Protein AF-W9H0V4-F1 (afdb_monomer_lite)

Secondary structure (DSSP, 8-state):
-EE--TTHHHHHHHHT----HHHHHHHHHHHTT--TT----EEEEEEE-GGGEE-SSSS--SSSSS--TT---S-HHHHHHHHHHHHHHTSTT-----SSSEEE----TT--S-TTTTEEEE-EEEPTT--EEEEEEEEHHHHHTSPP-

Structure (mmCIF, N/CA/C/O backbone):
data_AF-W9H0V4-F1
#
_entry.id   AF-W9H0V4-F1
#
loop_
_atom_site.group_PDB
_atom_site.id
_atom_site.type_symbol
_atom_site.label_atom_id
_atom_site.label_alt_id
_atom_site.label_comp_id
_atom_site.label_asym_id
_atom_site.label_entity_id
_atom_site.label_seq_id
_atom_site.pdbx_PDB_ins_code
_atom_site.Cartn_x
_atom_site.Cartn_y
_atom_site.Cartn_z
_atom_site.occupancy
_atom_site.B_iso_or_equiv
_atom_site.auth_seq_id
_atom_site.auth_comp_id
_atom_site.auth_asym_id
_atom_site.auth_atom_id
_atom_site.pdbx_PDB_model_num
ATOM 1 N N . MET A 1 1 ? 0.241 0.238 -12.326 1.00 91.94 1 MET A N 1
ATOM 2 C CA . MET A 1 1 ? -0.873 0.297 -11.341 1.00 91.94 1 MET A CA 1
ATOM 3 C C . MET A 1 1 ? -0.334 -0.161 -9.999 1.00 91.94 1 MET A C 1
ATOM 5 O O . MET A 1 1 ? 0.418 -1.123 -10.019 1.00 91.94 1 MET A O 1
ATOM 9 N N . TRP A 1 2 ? -0.674 0.502 -8.893 1.00 94.31 2 TRP A N 1
ATOM 10 C CA . TRP A 1 2 ? -0.260 0.099 -7.540 1.00 94.31 2 TRP A CA 1
ATOM 11 C C . TRP A 1 2 ? -1.257 -0.892 -6.946 1.00 94.31 2 TRP A C 1
ATOM 13 O O . TRP A 1 2 ? -2.463 -0.692 -7.088 1.00 94.31 2 TRP A O 1
ATOM 23 N N . VAL A 1 3 ? -0.758 -1.949 -6.310 1.00 95.94 3 VAL A N 1
ATOM 24 C CA . VAL A 1 3 ? -1.561 -3.003 -5.679 1.00 95.94 3 VAL A CA 1
ATOM 25 C C . VAL A 1 3 ? -0.901 -3.481 -4.384 1.00 95.94 3 VAL A C 1
ATOM 27 O O . VAL A 1 3 ? 0.290 -3.280 -4.165 1.00 95.94 3 VAL A O 1
ATOM 30 N N . THR A 1 4 ? -1.681 -4.142 -3.535 1.00 95.50 4 THR A N 1
ATOM 31 C CA . THR A 1 4 ? -1.210 -4.840 -2.331 1.00 95.50 4 THR A CA 1
ATOM 32 C C . THR A 1 4 ? -1.725 -6.278 -2.344 1.00 95.50 4 THR A C 1
ATOM 34 O O . THR A 1 4 ? -2.689 -6.585 -3.053 1.00 95.50 4 THR A O 1
ATOM 37 N N . ALA A 1 5 ? -1.081 -7.171 -1.597 1.00 93.38 5 ALA A N 1
ATOM 38 C CA . ALA A 1 5 ? -1.409 -8.590 -1.604 1.00 93.38 5 ALA A CA 1
ATOM 39 C C . ALA A 1 5 ? -2.557 -8.927 -0.636 1.00 93.38 5 ALA A C 1
ATOM 41 O O . ALA A 1 5 ? -2.581 -8.517 0.527 1.00 93.38 5 ALA A O 1
ATOM 42 N N . VAL A 1 6 ? -3.503 -9.741 -1.105 1.00 93.81 6 VAL A N 1
ATOM 43 C CA . VAL A 1 6 ? -4.470 -10.432 -0.239 1.00 93.81 6 VAL A CA 1
ATOM 44 C C . VAL A 1 6 ? -3.715 -11.540 0.520 1.00 93.81 6 VAL A C 1
ATOM 46 O O . VAL A 1 6 ? -2.897 -12.213 -0.105 1.00 93.81 6 VAL A O 1
ATOM 49 N N . PRO A 1 7 ? -3.960 -11.761 1.829 1.00 94.25 7 PRO A N 1
ATOM 50 C CA . PRO A 1 7 ? -5.033 -11.193 2.651 1.00 94.25 7 PRO A CA 1
ATOM 51 C C . PRO A 1 7 ? -4.627 -10.025 3.569 1.00 94.25 7 PRO A C 1
ATOM 53 O O . PRO A 1 7 ? -5.445 -9.619 4.392 1.00 94.25 7 PRO A O 1
ATOM 56 N N . GLN A 1 8 ? -3.432 -9.439 3.427 1.00 93.69 8 GLN A N 1
ATOM 57 C CA . GLN A 1 8 ? -2.829 -8.518 4.411 1.00 93.69 8 GLN A CA 1
ATOM 58 C C . GLN A 1 8 ? -3.788 -7.443 4.953 1.00 93.69 8 GLN A C 1
ATOM 60 O O . GLN A 1 8 ? -3.940 -7.276 6.162 1.00 93.69 8 GLN A O 1
ATOM 65 N N . VAL A 1 9 ? -4.488 -6.733 4.068 1.00 94.88 9 VAL A N 1
ATOM 66 C CA . VAL A 1 9 ? -5.408 -5.655 4.468 1.00 94.88 9 VAL A CA 1
ATOM 67 C C . VAL A 1 9 ? -6.632 -6.197 5.214 1.00 94.88 9 VAL A C 1
ATOM 69 O O . VAL A 1 9 ? -7.111 -5.568 6.153 1.00 94.88 9 VAL A O 1
ATOM 72 N N . ARG A 1 10 ? -7.135 -7.381 4.839 1.00 93.69 10 ARG A N 1
ATOM 73 C CA . ARG A 1 10 ? -8.242 -8.033 5.560 1.00 93.69 10 ARG A CA 1
ATOM 74 C C . ARG A 1 10 ? -7.812 -8.418 6.963 1.00 93.69 10 ARG A C 1
ATOM 76 O O . ARG A 1 10 ? -8.596 -8.293 7.898 1.00 93.69 10 ARG A O 1
ATOM 83 N N . ASP A 1 11 ? -6.589 -8.907 7.099 1.00 94.00 11 ASP A N 1
ATOM 84 C CA . ASP A 1 11 ? -6.024 -9.328 8.378 1.00 94.00 11 ASP A CA 1
ATOM 85 C C . ASP A 1 11 ? -5.866 -8.126 9.304 1.00 94.00 11 ASP A C 1
ATOM 87 O O . ASP A 1 11 ? -6.303 -8.176 10.454 1.00 94.00 11 ASP A O 1
ATOM 91 N N . PHE A 1 12 ? -5.388 -7.006 8.758 1.00 95.19 12 PHE A N 1
ATOM 92 C CA . PHE A 1 12 ? -5.369 -5.729 9.457 1.00 95.19 12 PHE A CA 1
ATOM 93 C C . PHE A 1 12 ? -6.772 -5.285 9.897 1.00 95.19 12 PHE A C 1
ATOM 95 O O . PHE A 1 12 ? -6.958 -4.962 11.069 1.00 95.19 12 PHE A O 1
ATOM 102 N N . CYS A 1 13 ? -7.788 -5.340 9.020 1.00 94.69 13 CYS A N 1
ATOM 103 C CA . CYS A 1 13 ? -9.155 -4.977 9.415 1.00 94.69 13 CYS A CA 1
ATOM 104 C C . CYS A 1 13 ? -9.657 -5.807 10.610 1.00 94.69 13 CYS A C 1
ATOM 106 O O . CYS A 1 13 ? -10.367 -5.283 11.465 1.00 94.69 13 CYS A O 1
ATOM 108 N N . ARG A 1 14 ? -9.300 -7.097 10.686 1.00 91.25 14 ARG A N 1
ATOM 109 C CA . ARG A 1 14 ? -9.697 -7.968 11.804 1.00 91.25 14 ARG A CA 1
ATOM 110 C C . ARG A 1 14 ? -8.964 -7.615 13.093 1.00 91.25 14 ARG A C 1
ATOM 112 O O . ARG A 1 14 ? -9.589 -7.598 14.151 1.00 91.25 14 ARG A O 1
ATOM 119 N N . ALA A 1 15 ? -7.674 -7.295 13.001 1.00 92.69 15 ALA A N 1
ATOM 120 C CA . ALA A 1 15 ? -6.861 -6.889 14.144 1.00 92.69 15 ALA A CA 1
ATOM 121 C C . ALA A 1 15 ? -7.363 -5.595 14.813 1.00 92.69 15 ALA A C 1
ATOM 123 O O . ALA A 1 15 ? -7.131 -5.400 16.003 1.00 92.69 15 ALA A O 1
ATOM 124 N N . LEU A 1 16 ? -8.113 -4.749 14.093 1.00 94.06 16 LEU A N 1
ATOM 125 C CA . LEU A 1 16 ? -8.738 -3.547 14.660 1.00 94.06 16 LEU A CA 1
ATOM 126 C C . LEU A 1 16 ? -9.792 -3.844 15.737 1.00 94.06 16 LEU A C 1
ATOM 128 O O . LEU A 1 16 ? -10.115 -2.955 16.521 1.00 94.06 16 LEU A O 1
ATOM 132 N N . GLY A 1 17 ? -10.375 -5.049 15.762 1.00 91.88 17 GLY A N 1
ATOM 133 C CA . GLY A 1 17 ? -11.340 -5.448 16.795 1.00 91.88 17 GLY A CA 1
ATOM 134 C C . GLY A 1 17 ? -12.643 -4.633 16.826 1.00 91.88 17 GLY A C 1
ATOM 135 O O . GLY A 1 17 ? -13.392 -4.714 17.795 1.00 91.88 17 GLY A O 1
ATOM 136 N N . THR A 1 18 ? -12.939 -3.858 15.779 1.00 93.12 18 THR A N 1
ATOM 137 C CA . THR A 1 18 ? -14.141 -3.018 15.667 1.00 93.12 18 THR A CA 1
ATOM 138 C C . THR A 1 18 ? -14.888 -3.284 14.362 1.00 93.12 18 THR A C 1
ATOM 140 O O . THR A 1 18 ? -14.320 -3.781 13.393 1.00 93.12 18 THR A O 1
ATOM 143 N N . ARG A 1 19 ? -16.180 -2.945 14.335 1.00 91.69 19 ARG A N 1
ATOM 144 C CA . ARG A 1 19 ? -17.021 -2.929 13.123 1.00 91.69 19 ARG A CA 1
ATOM 145 C C . ARG A 1 19 ? -17.426 -1.517 12.700 1.00 91.69 19 ARG A C 1
ATOM 147 O O . ARG A 1 19 ? -18.180 -1.368 11.742 1.00 91.69 19 ARG A O 1
ATOM 154 N N . ASP A 1 20 ? -16.949 -0.491 13.404 1.00 94.62 20 ASP A N 1
ATOM 155 C CA . ASP A 1 20 ? -17.176 0.899 13.018 1.00 94.62 20 ASP A CA 1
ATOM 156 C C . ASP A 1 20 ? -16.422 1.203 11.716 1.00 94.62 20 ASP A C 1
ATOM 158 O O . ASP A 1 20 ? -15.195 1.308 11.685 1.00 94.62 20 ASP A O 1
ATOM 162 N N . VAL A 1 21 ? -17.178 1.347 10.629 1.00 92.44 21 VAL A N 1
ATOM 163 C CA . VAL A 1 21 ? -16.649 1.581 9.282 1.00 92.44 21 VAL A CA 1
ATOM 164 C C . VAL A 1 21 ? -15.883 2.901 9.195 1.00 92.44 21 VAL A C 1
ATOM 166 O O . VAL A 1 21 ? -14.926 2.982 8.428 1.00 92.44 21 VAL A O 1
ATOM 169 N N . THR A 1 22 ? -16.241 3.915 9.984 1.00 93.00 22 THR A N 1
ATOM 170 C CA . THR A 1 22 ? -15.531 5.201 10.010 1.00 93.00 22 THR A CA 1
ATOM 171 C C . THR A 1 22 ? -14.157 5.032 10.645 1.00 93.00 22 THR A C 1
ATOM 173 O O . THR A 1 22 ? -13.152 5.428 10.054 1.00 93.00 22 THR A O 1
ATOM 176 N N . ALA A 1 23 ? -14.090 4.369 11.804 1.00 94.00 23 ALA A N 1
ATOM 177 C CA . ALA A 1 23 ? -12.824 4.057 12.466 1.00 94.00 23 ALA A CA 1
ATOM 178 C C . ALA A 1 23 ? -11.918 3.180 11.582 1.00 94.00 23 ALA A C 1
ATOM 180 O O . ALA A 1 23 ? -10.731 3.472 11.430 1.00 94.00 23 ALA A O 1
ATOM 181 N N . ILE A 1 24 ? -12.489 2.156 10.935 1.00 94.88 24 ILE A N 1
ATOM 182 C CA . ILE A 1 24 ? -11.776 1.283 9.991 1.00 94.88 24 ILE A CA 1
ATOM 183 C C . ILE A 1 24 ? -11.239 2.086 8.807 1.00 94.88 24 ILE A C 1
ATOM 185 O O . ILE A 1 24 ? -10.065 1.968 8.469 1.00 94.88 24 ILE A O 1
ATOM 189 N N . SER A 1 25 ? -12.073 2.923 8.187 1.00 94.81 25 SER A N 1
ATOM 190 C CA . SER A 1 25 ? -11.675 3.726 7.025 1.00 94.81 25 SER A CA 1
ATOM 191 C C . SER A 1 25 ? -10.544 4.688 7.383 1.00 94.81 25 SER A C 1
ATOM 193 O O . SER A 1 25 ? -9.549 4.750 6.665 1.00 94.81 25 SER A O 1
ATOM 195 N N . ASN A 1 26 ? -10.628 5.353 8.539 1.00 94.69 26 ASN A N 1
ATOM 196 C CA . ASN A 1 26 ? -9.564 6.224 9.039 1.00 94.69 26 ASN A CA 1
ATOM 197 C C . ASN A 1 26 ? -8.253 5.459 9.278 1.00 94.69 26 ASN A C 1
ATOM 199 O O . ASN A 1 26 ? -7.181 5.946 8.917 1.00 94.69 26 ASN A O 1
ATOM 203 N N . ARG A 1 27 ? -8.319 4.241 9.837 1.00 96.06 27 ARG A N 1
ATOM 204 C CA . ARG A 1 27 ? -7.123 3.405 10.017 1.00 96.06 27 ARG A CA 1
ATOM 205 C C . ARG A 1 27 ? -6.557 2.882 8.700 1.00 96.06 27 ARG A C 1
ATOM 207 O O . ARG A 1 27 ? -5.345 2.773 8.570 1.00 96.06 27 ARG A O 1
ATOM 214 N N . LEU A 1 28 ? -7.387 2.613 7.698 1.00 96.25 28 LEU A N 1
ATOM 215 C CA . LEU A 1 28 ? -6.909 2.216 6.373 1.00 96.25 28 LEU A CA 1
ATOM 216 C C . LEU A 1 28 ? -6.228 3.372 5.634 1.00 96.25 28 LEU A C 1
ATOM 218 O O . LEU A 1 28 ? -5.204 3.145 4.996 1.00 96.25 28 LEU A O 1
ATOM 222 N N . LEU A 1 29 ? -6.738 4.605 5.751 1.00 95.62 29 LEU A N 1
ATOM 223 C CA . LEU A 1 29 ? -6.049 5.785 5.210 1.00 95.62 29 LEU A CA 1
ATOM 224 C C . LEU A 1 29 ? -4.639 5.902 5.792 1.00 95.62 29 LEU A C 1
ATOM 226 O O . LEU A 1 29 ? -3.673 6.069 5.053 1.00 95.62 29 LEU A O 1
ATOM 230 N N . GLN A 1 30 ? -4.530 5.734 7.106 1.00 96.00 30 GLN A N 1
ATOM 231 C CA . GLN A 1 30 ? -3.256 5.708 7.812 1.00 96.00 30 GLN A CA 1
ATOM 232 C C . GLN A 1 30 ? -2.349 4.578 7.336 1.00 96.00 30 GLN A C 1
ATOM 234 O O . GLN A 1 30 ? -1.244 4.867 6.893 1.00 96.00 30 GLN A O 1
ATOM 239 N N . LEU A 1 31 ? -2.831 3.328 7.338 1.00 96.50 31 LEU A N 1
ATOM 240 C CA . LEU A 1 31 ? -2.068 2.158 6.897 1.00 96.50 31 LEU A CA 1
ATOM 241 C C . LEU A 1 31 ? -1.468 2.362 5.500 1.00 96.50 31 LEU A C 1
ATOM 243 O O . LEU A 1 31 ? -0.315 2.008 5.274 1.00 96.50 31 LEU A O 1
ATOM 247 N N . PHE A 1 32 ? -2.237 2.937 4.573 1.00 95.25 32 PHE A N 1
ATOM 248 C CA . PHE A 1 32 ? -1.820 3.158 3.188 1.00 95.25 32 PHE A CA 1
ATOM 249 C C . PHE A 1 32 ? -1.038 4.455 2.950 1.00 95.25 32 PHE A C 1
ATOM 251 O O . PHE A 1 32 ? -0.720 4.759 1.803 1.00 95.25 32 PHE A O 1
ATOM 258 N N . GLY A 1 33 ? -0.723 5.237 3.984 1.00 94.19 33 GLY A N 1
ATOM 259 C CA . GLY A 1 33 ? -0.017 6.507 3.795 1.00 94.19 33 GLY A CA 1
ATOM 260 C C . GLY A 1 33 ? -0.848 7.582 3.090 1.00 94.19 33 GLY A C 1
ATOM 261 O O . GLY A 1 33 ? -0.302 8.529 2.531 1.00 94.19 33 GLY A O 1
ATOM 262 N N . LEU A 1 34 ? -2.172 7.439 3.088 1.00 93.00 34 LEU A N 1
ATOM 263 C CA . LEU A 1 34 ? -3.097 8.345 2.419 1.00 93.00 34 LEU A CA 1
ATOM 264 C C . LEU A 1 34 ? -3.447 9.537 3.317 1.00 93.00 34 LEU A C 1
ATOM 266 O O . LEU A 1 34 ? -3.437 9.407 4.544 1.00 93.00 34 LEU A O 1
ATOM 270 N N . PRO A 1 35 ? -3.809 10.694 2.735 1.00 90.94 35 PRO A N 1
ATOM 271 C CA . PRO A 1 35 ? -4.228 11.847 3.518 1.00 90.94 35 PRO A CA 1
ATOM 272 C C . PRO A 1 35 ? -5.503 11.540 4.325 1.00 90.94 35 PRO A C 1
ATOM 274 O O . PRO A 1 35 ? -6.364 10.794 3.851 1.00 90.94 35 PRO A O 1
ATOM 277 N N . PRO A 1 36 ? -5.690 12.169 5.501 1.00 90.62 36 PRO A N 1
ATOM 278 C CA . PRO A 1 36 ? -6.877 11.972 6.342 1.00 90.62 36 PRO A CA 1
ATOM 279 C C . PRO A 1 36 ? -8.189 12.397 5.663 1.00 90.62 36 PRO A C 1
ATOM 281 O O . PRO A 1 36 ? -9.262 11.978 6.075 1.00 90.62 36 PRO A O 1
ATOM 284 N N . THR A 1 37 ? -8.111 13.224 4.618 1.00 89.06 37 THR A N 1
ATOM 285 C CA . THR A 1 37 ? -9.249 13.655 3.792 1.00 89.06 37 THR A CA 1
ATOM 286 C C . THR A 1 37 ? -9.520 12.727 2.603 1.00 89.06 37 THR A C 1
ATOM 288 O O . THR A 1 37 ? -10.385 13.024 1.776 1.00 89.06 37 THR A O 1
ATOM 291 N N . GLY A 1 38 ? -8.777 11.621 2.477 1.00 84.81 38 GLY A N 1
ATOM 292 C CA . GLY A 1 38 ? -8.943 10.654 1.401 1.00 84.81 38 GLY A CA 1
ATOM 293 C C . GLY A 1 38 ? -10.340 10.033 1.412 1.00 84.81 38 GLY A C 1
ATOM 294 O O . GLY A 1 38 ? -10.802 9.524 2.426 1.00 84.81 38 GLY A O 1
ATOM 295 N N . GLN A 1 39 ? -11.008 10.035 0.260 1.00 79.12 39 GLN A N 1
ATOM 296 C CA . GLN A 1 39 ? -12.373 9.507 0.104 1.00 79.12 39 GLN A CA 1
ATOM 297 C C . GLN A 1 39 ? -12.378 8.069 -0.445 1.00 79.12 39 GLN A C 1
ATOM 299 O O . GLN A 1 39 ? -13.311 7.639 -1.125 1.00 79.12 39 GLN A O 1
ATOM 304 N N . ASN A 1 40 ? -11.305 7.317 -0.190 1.00 71.00 40 ASN A N 1
ATOM 305 C CA . ASN A 1 40 ? -11.107 5.989 -0.757 1.00 71.00 40 ASN A CA 1
ATOM 306 C C . ASN A 1 40 ? -12.076 4.991 -0.111 1.00 71.00 40 ASN A C 1
ATOM 308 O O . ASN A 1 40 ? -11.906 4.597 1.038 1.00 71.00 40 ASN A O 1
ATOM 312 N N . ALA A 1 41 ? -13.106 4.592 -0.862 1.00 74.00 41 ALA A N 1
ATOM 313 C CA . ALA A 1 41 ? -14.236 3.822 -0.333 1.00 74.00 41 ALA A CA 1
ATOM 314 C C . ALA A 1 41 ? -14.410 2.430 -0.965 1.00 74.00 41 ALA A C 1
ATOM 316 O O . ALA A 1 41 ? -15.420 1.762 -0.715 1.00 74.00 41 ALA A O 1
ATOM 317 N N . ARG A 1 42 ? -13.487 2.003 -1.839 1.00 92.06 42 ARG A N 1
ATOM 318 C CA . ARG A 1 42 ? -13.635 0.775 -2.634 1.00 92.06 42 ARG A CA 1
ATOM 319 C C . ARG A 1 42 ? -12.363 -0.060 -2.666 1.00 92.06 42 ARG A C 1
ATOM 321 O O . ARG A 1 42 ? -11.273 0.468 -2.850 1.00 92.06 42 ARG A O 1
ATOM 328 N N . PHE A 1 43 ? -12.552 -1.372 -2.584 1.00 94.81 43 PHE A N 1
ATOM 329 C CA . PHE A 1 43 ? -11.533 -2.384 -2.828 1.00 94.81 43 PHE A CA 1
ATOM 330 C C . PHE A 1 43 ? -11.890 -3.165 -4.086 1.00 94.81 43 PHE A C 1
ATOM 332 O O . PHE A 1 43 ? -13.033 -3.594 -4.264 1.00 94.81 43 PHE A O 1
ATOM 339 N N . VAL A 1 44 ? -10.904 -3.362 -4.954 1.00 95.75 44 VAL A N 1
ATOM 340 C CA . VAL A 1 44 ? -11.007 -4.248 -6.112 1.00 95.75 44 VAL A CA 1
ATOM 341 C C . VAL A 1 44 ? -10.006 -5.368 -5.903 1.00 95.75 44 VAL A C 1
ATOM 343 O O . VAL A 1 44 ? -8.818 -5.110 -5.744 1.00 95.75 44 VAL A O 1
ATOM 346 N N . GLU A 1 45 ? -10.494 -6.602 -5.895 1.00 96.12 45 GLU A N 1
ATOM 347 C CA . GLU A 1 45 ? -9.628 -7.776 -5.884 1.00 96.12 45 GLU A CA 1
ATOM 348 C C . GLU A 1 45 ? -9.431 -8.287 -7.300 1.00 96.12 45 GLU A C 1
ATOM 350 O O . GLU A 1 45 ? -10.362 -8.307 -8.115 1.00 96.12 45 GLU A O 1
ATOM 355 N N . MET A 1 46 ? -8.207 -8.715 -7.581 1.00 96.25 46 MET A N 1
ATOM 356 C CA . MET A 1 46 ? -7.839 -9.258 -8.873 1.00 96.25 46 MET A CA 1
ATOM 357 C C . MET A 1 46 ? -6.788 -10.349 -8.748 1.00 96.25 46 MET A C 1
ATOM 359 O O . MET A 1 46 ? -5.940 -10.311 -7.861 1.00 96.25 46 MET A O 1
ATOM 363 N N . TRP A 1 47 ? -6.838 -11.294 -9.682 1.00 97.00 47 TRP A N 1
ATOM 364 C CA . TRP A 1 47 ? -5.734 -12.199 -9.956 1.00 97.00 47 TRP A CA 1
ATOM 365 C C . TRP A 1 47 ? -4.804 -11.571 -10.979 1.00 97.00 47 TRP A C 1
ATOM 367 O O . TRP A 1 47 ? -5.244 -11.132 -12.045 1.00 97.00 47 TRP A O 1
ATOM 377 N N . VAL A 1 48 ? -3.519 -11.581 -10.654 1.00 95.94 48 VAL A N 1
ATOM 378 C CA . VAL A 1 48 ? -2.432 -11.191 -11.539 1.00 95.94 48 VAL A CA 1
ATOM 379 C C . VAL A 1 48 ? -1.335 -12.241 -11.442 1.00 95.94 48 VAL A C 1
ATOM 381 O O . VAL A 1 48 ? -1.158 -12.876 -10.402 1.00 95.94 48 VAL A O 1
ATOM 384 N N . SER A 1 49 ? -0.622 -12.458 -12.540 1.00 95.38 49 SER A N 1
ATOM 385 C CA . SER A 1 49 ? 0.519 -13.365 -12.549 1.00 95.38 49 SER A CA 1
ATOM 386 C C . SER A 1 49 ? 1.712 -12.699 -11.840 1.00 95.38 49 SER A C 1
ATOM 388 O O . SER A 1 49 ? 2.082 -11.587 -12.225 1.00 95.38 49 SER A O 1
ATOM 390 N N . PRO A 1 50 ? 2.356 -13.357 -10.853 1.00 93.19 50 PRO A N 1
ATOM 391 C CA . PRO A 1 50 ? 3.477 -12.781 -10.104 1.00 93.19 50 PRO A CA 1
ATOM 392 C C . PRO A 1 50 ? 4.628 -12.277 -10.990 1.00 93.19 50 PRO A C 1
ATOM 394 O O . PRO A 1 50 ? 5.191 -11.223 -10.726 1.00 93.19 50 PRO A O 1
ATOM 397 N N . LYS A 1 51 ? 4.916 -12.951 -12.113 1.00 92.06 51 LYS A N 1
ATOM 398 C CA . LYS A 1 51 ? 5.970 -12.539 -13.069 1.00 92.06 51 LYS A CA 1
ATOM 399 C C . LYS A 1 51 ? 5.763 -11.138 -13.676 1.00 92.06 51 LYS A C 1
ATOM 401 O O . LYS A 1 51 ? 6.696 -10.551 -14.219 1.00 92.06 51 LYS A O 1
ATOM 406 N N . ASP A 1 52 ? 4.527 -10.638 -13.639 1.00 92.69 52 ASP A N 1
ATOM 407 C CA . ASP A 1 52 ? 4.127 -9.350 -14.209 1.00 92.69 52 ASP A CA 1
ATOM 408 C C . ASP A 1 52 ? 4.050 -8.243 -13.142 1.00 92.69 52 ASP A C 1
ATOM 410 O O . ASP A 1 52 ? 3.728 -7.090 -13.457 1.00 92.69 52 ASP A O 1
ATOM 414 N N . MET A 1 53 ? 4.356 -8.591 -11.890 1.00 93.38 53 MET A N 1
ATOM 415 C CA . MET A 1 53 ? 4.474 -7.683 -10.760 1.00 93.38 53 MET A CA 1
ATOM 416 C C . MET A 1 53 ? 5.937 -7.314 -10.525 1.00 93.38 53 MET A C 1
ATOM 418 O O . MET A 1 53 ? 6.849 -8.072 -10.846 1.00 93.38 53 MET A O 1
ATOM 422 N N . LEU A 1 54 ? 6.158 -6.144 -9.938 1.00 93.50 54 LEU A N 1
ATOM 423 C CA . LEU A 1 54 ? 7.447 -5.742 -9.386 1.00 93.50 54 LEU A CA 1
ATOM 424 C C . LEU A 1 54 ? 7.218 -5.128 -8.013 1.00 93.50 54 LEU A C 1
ATOM 426 O O . LEU A 1 54 ? 6.19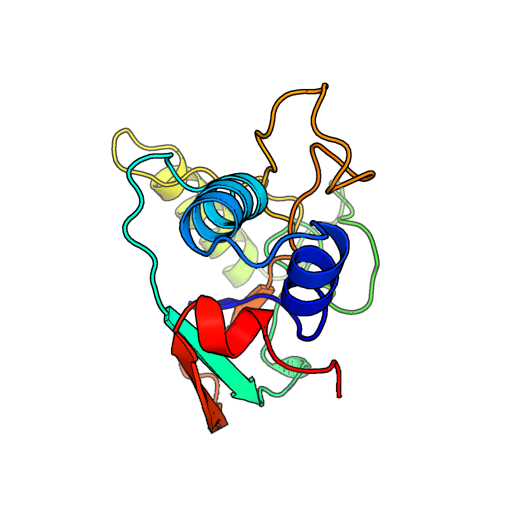7 -4.466 -7.792 1.00 93.50 54 LEU A O 1
ATOM 430 N N . ARG A 1 55 ? 8.187 -5.281 -7.118 1.00 93.50 55 ARG A N 1
ATOM 431 C CA . ARG A 1 55 ? 8.245 -4.458 -5.916 1.00 93.50 55 ARG A CA 1
ATOM 432 C C . ARG A 1 55 ? 8.768 -3.073 -6.301 1.00 93.50 55 ARG A C 1
ATOM 434 O O . ARG A 1 55 ? 9.770 -2.977 -7.011 1.00 93.50 55 ARG A O 1
ATOM 441 N N . PRO A 1 56 ? 8.096 -1.983 -5.902 1.00 93.50 56 PRO A N 1
ATOM 442 C CA . PRO A 1 56 ? 8.551 -0.645 -6.202 1.00 93.50 56 PRO A CA 1
ATOM 443 C C . PRO A 1 56 ? 9.628 -0.308 -5.145 1.00 93.50 56 PRO A C 1
ATOM 445 O O . PRO A 1 56 ? 9.399 0.201 -4.054 1.00 93.50 56 PRO A O 1
ATOM 448 N N . CYS A 1 57 ? 10.843 -0.753 -5.398 1.00 92.19 57 CYS A N 1
ATOM 449 C CA . CYS A 1 57 ? 12.015 -0.508 -4.564 1.00 92.19 57 CYS A CA 1
ATOM 450 C C . CYS A 1 57 ? 13.281 -0.729 -5.422 1.00 92.19 57 CYS A C 1
ATOM 452 O O . CYS A 1 57 ? 13.147 -1.179 -6.565 1.00 92.19 57 CYS A O 1
ATOM 454 N N . PRO A 1 58 ? 14.490 -0.321 -4.989 1.00 90.38 58 PRO A N 1
ATOM 455 C CA . PRO A 1 58 ? 15.723 -0.646 -5.714 1.00 90.38 58 PRO A CA 1
ATOM 456 C C . PRO A 1 58 ? 15.845 -2.139 -6.049 1.00 90.38 58 PRO A C 1
ATOM 458 O O . PRO A 1 58 ? 16.154 -2.485 -7.190 1.00 90.38 58 PRO A O 1
ATOM 461 N N . ASP A 1 59 ? 15.483 -2.988 -5.089 1.00 89.62 59 ASP A N 1
ATOM 462 C CA . ASP A 1 59 ? 15.227 -4.411 -5.277 1.00 89.62 59 ASP A CA 1
ATOM 463 C C . ASP A 1 59 ? 13.791 -4.661 -5.775 1.00 89.62 59 ASP A C 1
ATOM 465 O O . ASP A 1 59 ? 12.808 -4.115 -5.275 1.00 89.62 59 ASP A O 1
ATOM 469 N N . ARG A 1 60 ? 13.646 -5.454 -6.827 1.00 89.94 60 ARG A N 1
ATOM 470 C CA . ARG A 1 60 ? 12.364 -5.601 -7.534 1.00 89.94 60 ARG A CA 1
ATOM 471 C C . ARG A 1 60 ? 11.683 -6.921 -7.243 1.00 89.94 60 ARG A C 1
ATOM 473 O O . ARG A 1 60 ? 10.542 -7.098 -7.691 1.00 89.94 60 ARG A O 1
ATOM 480 N N . GLU A 1 61 ? 12.384 -7.818 -6.562 1.00 90.19 61 GLU A N 1
ATOM 481 C CA . GLU A 1 61 ? 11.895 -9.134 -6.201 1.00 90.19 61 GLU A CA 1
ATOM 482 C C . GLU A 1 61 ? 10.625 -9.012 -5.348 1.00 90.19 61 GLU A C 1
ATOM 484 O O . GLU A 1 61 ? 10.406 -8.077 -4.569 1.00 90.19 61 GLU A O 1
ATOM 489 N N . ILE A 1 62 ? 9.685 -9.916 -5.605 1.00 90.94 62 ILE A N 1
ATOM 490 C CA . ILE A 1 62 ? 8.348 -9.871 -4.997 1.00 90.94 62 ILE A CA 1
ATOM 491 C C . ILE A 1 62 ? 8.180 -10.926 -3.907 1.00 90.94 62 ILE A C 1
ATOM 493 O O . ILE A 1 62 ? 7.221 -10.859 -3.142 1.00 90.94 62 ILE A O 1
ATOM 497 N N . ASP A 1 63 ? 9.099 -11.881 -3.854 1.00 87.94 63 ASP A N 1
ATOM 498 C CA . ASP A 1 63 ? 9.123 -13.066 -3.005 1.00 87.94 63 ASP A CA 1
ATOM 499 C C . ASP A 1 63 ? 10.059 -12.929 -1.793 1.00 87.94 63 ASP A C 1
ATOM 501 O O . ASP A 1 63 ? 10.121 -13.834 -0.960 1.00 87.94 63 ASP A O 1
ATOM 505 N N . ASP A 1 64 ? 10.706 -11.774 -1.629 1.00 83.12 64 ASP A N 1
ATOM 506 C CA . ASP A 1 64 ? 11.426 -11.402 -0.413 1.00 83.12 64 ASP A CA 1
ATOM 507 C C . ASP A 1 64 ? 10.531 -10.719 0.645 1.00 83.12 64 ASP A C 1
ATOM 509 O O . ASP A 1 64 ? 9.376 -10.333 0.422 1.00 83.12 64 ASP A O 1
ATOM 513 N N . SER A 1 65 ? 11.099 -10.514 1.834 1.00 82.50 65 SER A N 1
ATOM 514 C CA . SER A 1 65 ? 10.478 -9.741 2.915 1.00 82.50 65 SER A CA 1
ATOM 515 C C . SER A 1 65 ? 11.069 -8.341 3.095 1.00 82.50 65 SER A C 1
ATOM 517 O O . SER A 1 65 ? 10.636 -7.615 3.993 1.00 82.50 65 SER A O 1
ATOM 519 N N . ARG A 1 66 ? 12.052 -7.937 2.282 1.00 83.81 66 ARG A N 1
ATOM 520 C CA . ARG A 1 66 ? 12.821 -6.707 2.499 1.00 83.81 66 ARG A CA 1
ATOM 521 C C . ARG A 1 66 ? 13.307 -6.118 1.186 1.00 83.81 66 ARG A C 1
ATOM 523 O O . ARG A 1 66 ? 13.706 -6.834 0.294 1.00 83.81 66 ARG A O 1
ATOM 530 N N . CYS A 1 67 ? 13.386 -4.798 1.147 1.00 89.69 67 CYS A N 1
ATOM 531 C CA . CYS A 1 67 ? 14.024 -4.096 0.049 1.00 89.69 67 CYS A CA 1
ATOM 532 C C . CYS A 1 67 ? 15.541 -3.991 0.263 1.00 89.69 67 CYS A C 1
ATOM 534 O O . CYS A 1 67 ? 15.978 -3.333 1.215 1.00 89.69 67 CYS A O 1
ATOM 536 N N . GLU A 1 68 ? 16.356 -4.560 -0.625 1.00 88.69 68 GLU A N 1
ATOM 537 C CA . GLU A 1 68 ? 17.801 -4.331 -0.603 1.00 88.69 68 GLU A CA 1
ATOM 538 C C . GLU A 1 68 ? 18.156 -2.981 -1.247 1.00 88.69 68 GLU A C 1
ATOM 540 O O . GLU A 1 68 ? 18.171 -2.807 -2.460 1.00 88.69 68 GLU A O 1
ATOM 545 N N . VAL A 1 69 ? 18.463 -1.978 -0.420 1.00 84.88 69 VAL A N 1
ATOM 546 C CA . VAL A 1 69 ? 18.696 -0.592 -0.884 1.00 84.88 69 VAL A CA 1
ATOM 547 C C . VAL A 1 69 ? 19.929 -0.421 -1.775 1.00 84.88 69 VAL A C 1
ATOM 549 O O . VAL A 1 69 ? 20.005 0.543 -2.534 1.00 84.88 69 VAL A O 1
ATOM 552 N N . ASN A 1 70 ? 20.888 -1.343 -1.670 1.00 80.12 70 ASN A N 1
ATOM 553 C CA . ASN A 1 70 ? 22.101 -1.363 -2.484 1.00 80.12 70 ASN A CA 1
ATOM 554 C C . ASN A 1 70 ? 21.967 -2.271 -3.712 1.00 80.12 70 ASN A C 1
ATOM 556 O O . ASN A 1 70 ? 22.928 -2.382 -4.473 1.00 80.12 70 ASN A O 1
ATOM 560 N N . ALA A 1 71 ? 20.809 -2.909 -3.911 1.00 70.50 71 ALA A N 1
ATOM 561 C CA . ALA A 1 71 ? 20.535 -3.601 -5.153 1.00 70.50 71 ALA A CA 1
ATOM 562 C C . ALA A 1 71 ? 20.525 -2.564 -6.280 1.00 70.50 71 ALA A C 1
ATOM 564 O O . ALA A 1 71 ? 19.793 -1.568 -6.247 1.00 70.50 71 ALA A O 1
ATOM 565 N N . ALA A 1 72 ? 21.371 -2.775 -7.283 1.00 63.28 72 ALA A N 1
ATOM 566 C CA . ALA A 1 72 ? 21.150 -2.123 -8.552 1.00 63.28 72 ALA A CA 1
ATOM 567 C C . ALA A 1 72 ? 19.933 -2.812 -9.167 1.00 63.28 72 ALA A C 1
ATOM 569 O O . ALA A 1 72 ? 19.907 -4.026 -9.329 1.00 63.28 72 ALA A O 1
ATOM 570 N N . SER A 1 73 ? 18.899 -2.054 -9.525 1.00 61.44 73 SER A N 1
ATOM 571 C CA . SER A 1 73 ? 17.973 -2.593 -10.506 1.00 61.44 73 SER A CA 1
ATOM 572 C C . SER A 1 73 ? 18.763 -2.707 -11.812 1.00 61.44 73 SER A C 1
ATOM 574 O O . SER A 1 73 ? 18.945 -1.702 -12.501 1.00 61.44 73 SER A O 1
ATOM 576 N N . ASP A 1 74 ? 19.240 -3.900 -12.150 1.00 62.53 74 ASP A N 1
ATOM 577 C CA . ASP A 1 74 ? 20.128 -4.158 -13.301 1.00 62.53 74 ASP A CA 1
ATOM 578 C C . ASP A 1 74 ? 19.472 -3.897 -14.672 1.00 62.53 74 ASP A C 1
ATOM 580 O O . ASP A 1 74 ? 20.024 -4.207 -1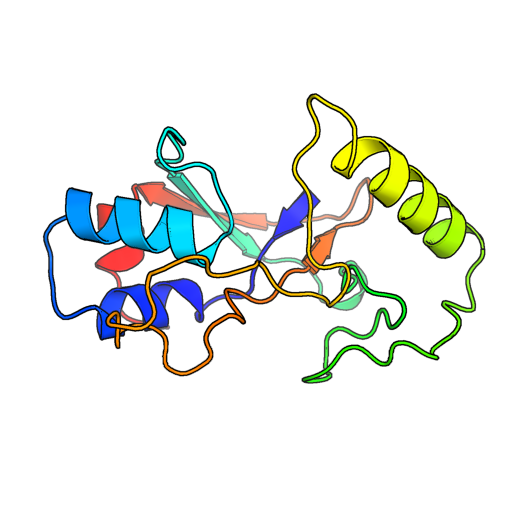5.724 1.00 62.53 74 ASP A O 1
ATOM 584 N N . VAL A 1 75 ? 18.253 -3.351 -14.673 1.00 74.06 75 VAL A N 1
ATOM 585 C CA . VAL A 1 75 ? 17.449 -3.077 -15.858 1.00 74.06 75 VAL A CA 1
ATOM 586 C C . VAL A 1 75 ? 17.195 -1.577 -15.952 1.00 74.06 75 VAL A C 1
ATOM 588 O O . VAL A 1 75 ? 16.439 -1.011 -15.153 1.00 74.06 75 VAL A O 1
ATOM 591 N N . ASP A 1 76 ? 17.790 -0.958 -16.968 1.00 75.81 76 ASP A N 1
ATOM 592 C CA . ASP A 1 76 ? 17.775 0.492 -17.198 1.00 75.81 76 ASP A CA 1
ATOM 593 C C . ASP A 1 76 ? 16.361 1.090 -17.257 1.00 75.81 76 ASP A C 1
ATOM 595 O O . ASP A 1 76 ? 16.108 2.164 -16.699 1.00 75.81 76 ASP A O 1
ATOM 599 N N . ASP A 1 77 ? 15.406 0.370 -17.850 1.00 85.69 77 ASP A N 1
ATOM 600 C CA . ASP A 1 77 ? 14.011 0.815 -17.954 1.00 85.69 77 ASP A CA 1
ATOM 601 C C . ASP A 1 77 ? 13.360 1.005 -16.582 1.00 85.69 77 ASP A C 1
ATOM 603 O O . ASP A 1 77 ? 12.633 1.976 -16.349 1.00 85.69 77 ASP A O 1
ATOM 607 N N . TYR A 1 78 ? 13.631 0.093 -15.645 1.00 88.88 78 TYR A N 1
ATOM 608 C CA . TYR A 1 78 ? 13.080 0.205 -14.301 1.00 88.88 78 TYR A CA 1
ATOM 609 C C . TYR A 1 78 ? 13.730 1.353 -13.540 1.00 88.88 78 TYR A C 1
ATOM 611 O O . TYR A 1 78 ? 13.023 2.124 -12.897 1.00 88.88 78 TYR A O 1
ATOM 619 N N . ARG A 1 79 ? 15.054 1.506 -13.641 1.00 88.62 79 ARG A N 1
ATOM 620 C CA . ARG A 1 79 ? 15.768 2.618 -13.004 1.00 88.62 79 ARG A CA 1
ATOM 621 C C . ARG A 1 79 ? 15.221 3.964 -13.476 1.00 88.62 79 ARG A C 1
ATOM 623 O O . ARG A 1 79 ? 14.969 4.853 -12.663 1.00 88.62 79 ARG A O 1
ATOM 630 N N . THR A 1 80 ? 14.992 4.088 -14.780 1.00 91.69 80 THR A N 1
ATOM 631 C CA . THR A 1 80 ? 14.422 5.286 -15.404 1.00 91.69 80 THR A CA 1
ATOM 632 C C . THR A 1 80 ? 13.012 5.554 -14.886 1.00 91.69 80 THR A C 1
ATOM 634 O O . THR A 1 80 ? 12.717 6.668 -14.444 1.00 91.69 80 THR A O 1
ATOM 637 N N . TRP A 1 81 ? 12.158 4.525 -14.857 1.00 92.31 81 TRP A N 1
ATOM 638 C CA . TRP A 1 81 ? 10.827 4.622 -14.258 1.00 92.31 81 TRP A CA 1
ATOM 639 C C . TRP A 1 81 ? 10.890 5.032 -12.782 1.00 92.31 81 TRP A C 1
ATOM 641 O O . TRP A 1 81 ? 10.158 5.926 -12.371 1.00 92.31 81 TRP A O 1
ATOM 651 N N . PHE A 1 82 ? 11.774 4.427 -11.990 1.00 92.88 82 PHE A N 1
ATOM 652 C CA . PHE A 1 82 ? 11.883 4.653 -10.551 1.00 92.88 82 PHE A CA 1
ATOM 653 C C . PHE A 1 82 ? 12.283 6.097 -10.235 1.00 92.88 82 PHE A C 1
ATOM 655 O O . PHE A 1 82 ? 11.652 6.745 -9.397 1.00 92.88 82 PHE A O 1
ATOM 662 N N . VAL A 1 83 ? 13.288 6.630 -10.938 1.00 92.44 83 VAL A N 1
ATOM 663 C CA . VAL A 1 83 ? 13.733 8.026 -10.790 1.00 92.44 83 VAL A CA 1
ATOM 664 C C . VAL A 1 83 ? 12.648 9.002 -11.250 1.00 92.44 83 VAL A C 1
ATOM 666 O O . VAL A 1 83 ? 12.378 9.984 -10.557 1.00 92.44 83 VAL A O 1
ATOM 669 N N . GLY A 1 84 ? 11.982 8.723 -12.374 1.00 94.50 84 GLY A N 1
ATOM 670 C CA . GLY A 1 84 ? 10.868 9.543 -12.856 1.00 94.50 84 GLY A CA 1
ATOM 671 C C . GLY A 1 84 ? 9.674 9.539 -11.895 1.00 94.50 84 GLY A C 1
ATOM 672 O O . GLY A 1 84 ? 9.125 10.595 -11.576 1.00 94.50 84 GLY A O 1
ATOM 673 N N . ASN A 1 85 ? 9.310 8.365 -11.371 1.00 94.75 85 ASN A N 1
ATOM 674 C CA . ASN A 1 85 ? 8.249 8.211 -10.381 1.00 94.75 85 ASN A CA 1
ATOM 675 C C . ASN A 1 85 ? 8.606 8.931 -9.075 1.00 94.75 85 ASN A C 1
ATOM 677 O O . ASN A 1 85 ? 7.759 9.615 -8.515 1.00 94.75 85 ASN A O 1
ATOM 681 N N . TYR A 1 86 ? 9.861 8.852 -8.620 1.00 94.25 86 TYR A N 1
ATOM 682 C CA . TYR A 1 86 ? 10.352 9.630 -7.482 1.00 94.25 86 TYR A CA 1
ATOM 683 C C . TYR A 1 86 ? 10.175 11.139 -7.698 1.00 94.25 86 TYR A C 1
ATOM 685 O O . TYR A 1 86 ? 9.545 11.797 -6.874 1.00 94.25 86 TYR A O 1
ATOM 693 N N . ALA A 1 87 ? 10.661 11.685 -8.814 1.00 94.62 87 ALA A N 1
ATOM 694 C CA . ALA A 1 87 ? 10.541 13.116 -9.093 1.00 94.62 87 ALA A CA 1
ATOM 695 C C . ALA A 1 87 ? 9.073 13.584 -9.117 1.00 94.62 87 ALA A C 1
ATOM 697 O O . ALA A 1 87 ? 8.746 14.633 -8.564 1.00 94.62 87 ALA A O 1
ATOM 698 N N . ASN A 1 88 ? 8.177 12.784 -9.701 1.00 93.81 88 ASN A N 1
ATOM 699 C CA . ASN A 1 88 ? 6.750 13.096 -9.757 1.00 93.81 88 ASN A CA 1
ATOM 700 C C . ASN A 1 88 ? 6.063 12.994 -8.382 1.00 93.81 88 ASN A C 1
ATOM 702 O O . ASN A 1 88 ? 5.345 13.908 -7.973 1.00 93.81 88 ASN A O 1
ATOM 706 N N . SER A 1 89 ? 6.300 11.904 -7.646 1.00 94.12 89 SER A N 1
ATOM 707 C CA . SER A 1 89 ? 5.680 11.638 -6.341 1.00 94.12 89 SER A CA 1
ATOM 708 C C . SER A 1 89 ? 6.069 12.640 -5.258 1.00 94.12 89 SER A C 1
ATOM 710 O O . SER A 1 89 ? 5.282 12.864 -4.346 1.00 94.12 89 SER A O 1
ATOM 712 N N . TYR A 1 90 ? 7.257 13.238 -5.346 1.00 94.38 90 TYR A N 1
ATOM 713 C CA . TYR A 1 90 ? 7.762 14.213 -4.373 1.00 94.38 90 TYR A CA 1
ATOM 714 C C . TYR A 1 90 ? 7.616 15.669 -4.845 1.00 94.38 90 TYR A C 1
ATOM 716 O O . TYR A 1 90 ? 8.188 16.580 -4.249 1.00 94.38 90 TYR A O 1
ATOM 724 N N . SER A 1 91 ? 6.850 15.900 -5.913 1.00 93.50 91 SER A N 1
ATOM 725 C CA . SER A 1 91 ? 6.425 17.243 -6.315 1.00 93.50 91 SER A CA 1
ATOM 726 C C . SER A 1 91 ? 5.322 17.785 -5.391 1.00 93.50 91 SER A C 1
ATOM 728 O O . SER A 1 91 ? 4.725 17.040 -4.619 1.00 93.50 91 SER A O 1
ATOM 730 N N . GLU A 1 92 ? 4.999 19.077 -5.500 1.00 90.25 92 GLU A N 1
ATOM 731 C CA . GLU A 1 92 ? 3.981 19.760 -4.676 1.00 90.25 92 GLU A CA 1
ATOM 732 C C . GLU A 1 92 ? 2.604 19.065 -4.675 1.00 90.25 92 GLU A C 1
ATOM 734 O O . GLU A 1 92 ? 1.890 19.093 -3.676 1.00 90.25 92 GLU A O 1
ATOM 739 N N . LYS A 1 93 ? 2.232 18.422 -5.789 1.00 87.12 93 LYS A N 1
ATOM 740 C CA . LYS A 1 93 ? 0.953 17.707 -5.956 1.00 87.12 93 LYS A CA 1
ATOM 741 C C . LYS A 1 93 ? 1.106 16.184 -5.923 1.00 87.12 93 LYS A C 1
ATOM 743 O O . LYS A 1 93 ? 0.153 15.467 -6.225 1.00 87.12 93 LYS A O 1
ATOM 748 N N . GLY A 1 94 ? 2.313 15.697 -5.650 1.00 88.44 94 GLY A N 1
ATOM 749 C CA . GLY A 1 94 ? 2.630 14.280 -5.651 1.00 88.44 94 GLY A CA 1
ATOM 750 C C . GLY A 1 94 ? 2.112 13.559 -4.408 1.00 88.44 94 GLY A C 1
ATOM 751 O O . GLY A 1 94 ? 1.768 14.169 -3.398 1.00 88.44 94 GLY A O 1
ATOM 752 N N . PHE A 1 95 ? 2.079 12.231 -4.497 1.00 88.69 95 PHE A N 1
ATOM 753 C CA . PHE A 1 95 ? 1.875 11.345 -3.355 1.00 88.69 95 PHE A CA 1
ATOM 754 C C . PHE A 1 95 ? 3.204 10.635 -3.078 1.00 88.69 95 PHE A C 1
ATOM 756 O O . PHE A 1 95 ? 3.568 9.722 -3.834 1.00 88.69 95 PHE A O 1
ATOM 763 N N . PRO A 1 96 ? 3.967 11.082 -2.061 1.00 91.12 96 PRO A N 1
ATOM 764 C CA . PRO A 1 96 ? 5.213 10.442 -1.678 1.00 91.12 96 PRO A CA 1
ATOM 765 C C . PRO A 1 96 ? 4.985 8.986 -1.291 1.00 91.12 96 PRO A C 1
ATOM 767 O O . PRO A 1 96 ? 3.941 8.612 -0.764 1.00 91.12 96 PRO A O 1
ATOM 770 N N . TRP A 1 97 ? 5.999 8.172 -1.530 1.00 93.62 97 TRP A N 1
ATOM 771 C CA . TRP A 1 97 ? 5.974 6.737 -1.295 1.00 93.62 97 TRP A CA 1
ATOM 772 C C . TRP A 1 97 ? 7.327 6.322 -0.724 1.00 93.62 97 TRP A C 1
ATOM 774 O O . TRP A 1 97 ? 8.320 7.022 -0.916 1.00 93.62 97 TRP A O 1
ATOM 784 N N . THR A 1 98 ? 7.406 5.215 0.007 1.00 94.69 98 THR A N 1
ATOM 785 C CA . THR A 1 98 ? 8.605 4.939 0.821 1.00 94.69 98 THR A CA 1
ATOM 786 C C . THR A 1 98 ? 9.835 4.600 -0.005 1.00 94.69 98 THR A C 1
ATOM 788 O O . THR A 1 98 ? 10.948 4.784 0.486 1.00 94.69 98 THR A O 1
ATOM 791 N N . ARG A 1 99 ? 9.639 4.146 -1.254 1.00 94.31 99 ARG A N 1
ATOM 792 C CA . ARG A 1 99 ? 10.665 3.539 -2.120 1.00 94.31 99 ARG A CA 1
ATOM 793 C C . ARG A 1 99 ? 11.220 2.216 -1.593 1.00 94.31 99 ARG A C 1
ATOM 795 O O . ARG A 1 99 ? 12.257 1.762 -2.065 1.00 94.31 99 ARG A O 1
ATOM 802 N N . LEU A 1 100 ? 10.546 1.615 -0.617 1.00 94.19 100 LEU A N 1
ATOM 803 C CA . LEU A 1 100 ? 10.992 0.412 0.086 1.00 94.19 100 LEU A CA 1
ATOM 804 C C . LEU A 1 100 ? 9.989 -0.746 -0.046 1.00 94.19 100 LEU A C 1
ATOM 806 O O . LEU A 1 100 ? 10.098 -1.740 0.667 1.00 94.19 100 LEU A O 1
ATOM 810 N N . GLY A 1 101 ? 9.016 -0.631 -0.956 1.00 93.94 101 GLY A N 1
ATOM 811 C CA . GLY A 1 101 ? 8.007 -1.666 -1.197 1.00 93.94 101 GLY A CA 1
ATOM 812 C C . GLY A 1 101 ? 6.926 -1.777 -0.118 1.00 93.94 101 GLY A C 1
ATOM 813 O O . GLY A 1 101 ? 6.317 -2.837 0.017 1.00 93.94 101 GLY A O 1
ATOM 814 N N . TYR A 1 102 ? 6.684 -0.720 0.661 1.00 95.38 102 TYR A N 1
ATOM 815 C CA . TYR A 1 102 ? 5.600 -0.670 1.646 1.00 95.38 102 TYR A CA 1
ATOM 816 C C . TYR A 1 102 ? 5.042 0.752 1.816 1.00 95.38 102 TYR A C 1
ATOM 818 O O . TYR A 1 102 ? 5.778 1.729 1.690 1.00 95.38 102 TYR A O 1
ATOM 826 N N . THR A 1 103 ? 3.767 0.891 2.175 1.00 95.88 103 THR A N 1
ATOM 827 C CA . THR A 1 103 ? 3.154 2.192 2.486 1.00 95.88 103 THR A CA 1
ATOM 828 C C . THR A 1 103 ? 3.561 2.689 3.871 1.00 95.88 103 THR A C 1
ATOM 830 O O . THR A 1 103 ? 3.727 1.901 4.794 1.00 95.88 103 THR A O 1
ATOM 833 N N . TYR A 1 104 ? 3.679 3.999 4.079 1.00 96.12 104 TYR A N 1
ATOM 834 C CA . TYR A 1 104 ? 4.012 4.539 5.402 1.00 96.12 104 TYR A CA 1
ATOM 835 C C . TYR A 1 104 ? 2.764 4.638 6.297 1.00 96.12 104 TYR A C 1
ATOM 837 O O . TYR A 1 104 ? 1.902 5.482 6.049 1.00 96.12 104 TYR A O 1
ATOM 845 N N . ASP A 1 105 ? 2.677 3.819 7.350 1.00 97.00 105 ASP A N 1
ATOM 846 C CA . ASP A 1 105 ? 1.603 3.911 8.346 1.00 97.00 105 ASP A CA 1
ATOM 847 C C . ASP A 1 105 ? 1.884 5.051 9.330 1.00 97.00 105 ASP A C 1
ATOM 849 O O . ASP A 1 105 ? 2.687 4.919 10.257 1.00 97.00 105 ASP A O 1
ATOM 853 N N . TRP A 1 106 ? 1.208 6.183 9.117 1.00 96.06 106 TRP A N 1
ATOM 854 C CA . TRP A 1 106 ? 1.364 7.394 9.928 1.00 96.06 106 TRP A CA 1
ATOM 855 C C . TRP A 1 106 ? 0.489 7.425 11.187 1.00 96.06 106 TRP A C 1
ATOM 857 O O . TRP A 1 106 ? 0.409 8.468 11.840 1.00 96.06 106 TRP A O 1
ATOM 867 N N . ALA A 1 107 ? -0.178 6.326 11.556 1.00 96.44 107 ALA A N 1
ATOM 868 C CA . ALA A 1 107 ? -0.949 6.288 12.795 1.00 96.44 107 ALA A CA 1
ATOM 869 C C . ALA A 1 107 ? -0.082 6.641 14.021 1.00 96.44 107 ALA A C 1
ATOM 871 O O . ALA A 1 107 ? 1.112 6.325 14.055 1.00 96.44 107 ALA A O 1
ATOM 872 N N . PRO A 1 108 ? -0.668 7.278 15.051 1.00 94.44 108 PRO A N 1
ATOM 873 C CA . PRO A 1 108 ? 0.076 7.674 16.241 1.00 94.44 108 PRO A CA 1
ATOM 874 C C . PRO A 1 108 ? 0.705 6.463 16.940 1.00 94.44 108 PRO A C 1
ATOM 876 O O . PRO A 1 108 ? 0.181 5.353 16.877 1.00 94.44 108 PRO A O 1
ATOM 879 N N . ALA A 1 109 ? 1.797 6.684 17.676 1.00 89.19 109 ALA A N 1
ATOM 880 C CA . ALA A 1 109 ? 2.511 5.621 18.392 1.00 89.19 109 ALA A CA 1
ATOM 881 C C . ALA A 1 109 ? 1.649 4.879 19.435 1.00 89.19 109 ALA A C 1
ATOM 883 O O . ALA A 1 109 ? 1.955 3.745 19.787 1.00 89.19 109 ALA A O 1
ATOM 884 N N . SER A 1 110 ? 0.571 5.505 19.918 1.00 91.06 110 SER A N 1
ATOM 885 C CA . SER A 1 110 ? -0.407 4.887 20.819 1.00 91.06 110 SER A CA 1
ATOM 886 C C . SER A 1 110 ? -1.335 3.879 20.132 1.00 91.06 110 SER A C 1
ATOM 888 O O . SER A 1 110 ? -1.977 3.089 20.821 1.00 91.06 110 SER A O 1
ATOM 890 N N . ASP A 1 111 ? -1.435 3.892 18.799 1.00 91.62 111 ASP A N 1
ATOM 891 C CA . ASP A 1 111 ? -2.169 2.872 18.056 1.00 91.62 111 ASP A CA 1
ATOM 892 C C . ASP A 1 111 ? -1.442 1.530 18.177 1.00 91.62 111 ASP A C 1
ATOM 894 O O . ASP A 1 111 ? -0.245 1.433 17.912 1.00 91.62 111 ASP A O 1
ATOM 898 N N . THR A 1 112 ? -2.167 0.472 18.521 1.00 89.94 112 THR A N 1
ATOM 899 C CA . THR A 1 112 ? -1.608 -0.883 18.648 1.00 89.94 112 THR A CA 1
ATOM 900 C C . THR A 1 112 ? -2.091 -1.835 17.555 1.00 89.94 112 THR A C 1
ATOM 902 O O . THR A 1 112 ? -1.638 -2.975 17.498 1.00 89.94 112 THR A O 1
ATOM 905 N N . ALA A 1 113 ? -2.965 -1.371 16.655 1.00 90.00 113 ALA A N 1
ATOM 906 C CA . ALA A 1 113 ? -3.561 -2.194 15.605 1.00 90.00 113 ALA A CA 1
ATOM 907 C C . ALA A 1 113 ? -2.538 -2.710 14.585 1.00 90.00 113 ALA A C 1
ATOM 909 O O . ALA A 1 113 ? -2.658 -3.830 14.094 1.00 90.00 113 ALA A O 1
ATOM 910 N N . ASN A 1 114 ? -1.532 -1.892 14.268 1.00 94.19 114 ASN A N 1
ATOM 911 C CA . ASN A 1 114 ? -0.383 -2.305 13.469 1.00 94.19 114 ASN A CA 1
ATOM 912 C C . ASN A 1 114 ? 0.878 -2.335 14.353 1.00 94.19 114 ASN A C 1
ATOM 914 O O . ASN A 1 114 ? 1.410 -1.264 14.670 1.00 94.19 114 ASN A O 1
ATOM 918 N N . PRO A 1 115 ? 1.379 -3.517 14.750 1.00 91.88 115 PRO A N 1
ATOM 919 C CA . PRO A 1 115 ? 2.598 -3.627 15.550 1.00 91.88 115 PRO A CA 1
ATOM 920 C C . PRO A 1 115 ? 3.875 -3.331 14.748 1.00 91.88 115 PRO A C 1
ATOM 922 O O . PRO A 1 115 ? 4.923 -3.111 15.345 1.00 91.88 115 PRO A O 1
ATOM 925 N N . ASN A 1 116 ? 3.800 -3.289 13.414 1.00 91.19 116 ASN A N 1
ATOM 926 C CA . ASN A 1 116 ? 4.955 -3.112 12.531 1.00 91.19 116 ASN A CA 1
ATOM 927 C C . ASN A 1 116 ? 5.196 -1.648 12.131 1.00 91.19 116 ASN A C 1
ATOM 929 O O . ASN A 1 116 ? 6.069 -1.378 11.301 1.00 91.19 116 ASN A O 1
ATOM 933 N N . LYS A 1 117 ? 4.443 -0.693 12.698 1.00 92.75 117 LYS A N 1
ATOM 934 C CA . LYS A 1 117 ? 4.593 0.736 12.383 1.00 92.75 117 LYS A CA 1
ATOM 935 C C . LYS A 1 117 ? 6.054 1.200 12.506 1.00 92.75 117 LYS A C 1
ATOM 937 O O . LYS A 1 117 ? 6.749 0.775 13.427 1.00 92.75 117 LYS A O 1
ATOM 942 N N . PRO A 1 118 ? 6.524 2.075 11.599 1.00 94.88 118 PRO A N 1
ATOM 943 C CA . PRO A 1 118 ? 5.751 2.794 10.577 1.00 94.88 118 PRO A CA 1
ATOM 944 C C . PRO A 1 118 ? 5.510 2.003 9.274 1.00 94.88 118 PRO A C 1
ATOM 946 O O .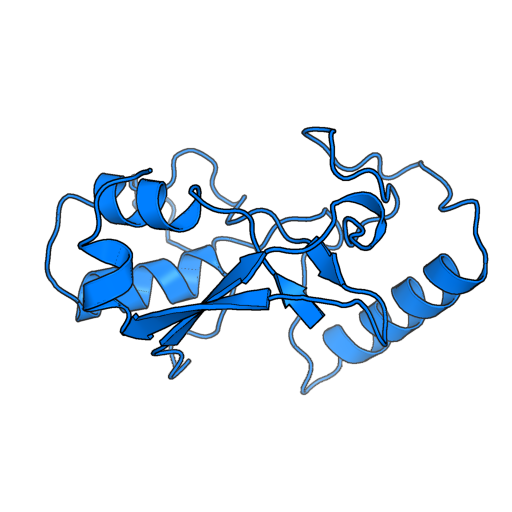 PRO A 1 118 ? 5.046 2.572 8.289 1.00 94.88 118 PRO A O 1
ATOM 949 N N . HIS A 1 119 ? 5.815 0.704 9.229 1.00 95.81 119 HIS A N 1
ATOM 950 C CA . HIS A 1 119 ? 5.587 -0.121 8.042 1.00 95.81 119 HIS A CA 1
ATOM 951 C C . HIS A 1 119 ? 4.098 -0.454 7.897 1.00 95.81 119 HIS A C 1
ATOM 953 O O . HIS A 1 119 ? 3.514 -1.113 8.759 1.00 95.81 119 HIS A O 1
ATOM 959 N N . GLY A 1 120 ? 3.483 0.024 6.818 1.00 95.94 120 GLY A N 1
ATOM 960 C CA . GLY A 1 120 ? 2.108 -0.268 6.434 1.00 95.94 120 GLY A CA 1
ATOM 961 C C . GLY A 1 120 ? 1.987 -1.505 5.542 1.00 95.94 120 GLY A C 1
ATOM 962 O O . GLY A 1 120 ? 2.668 -2.510 5.741 1.00 95.94 120 GLY A O 1
ATOM 963 N N . ALA A 1 121 ? 1.082 -1.443 4.566 1.00 95.62 121 ALA A N 1
ATOM 964 C CA . ALA A 1 121 ? 0.840 -2.531 3.629 1.00 95.62 121 ALA A CA 1
ATOM 965 C C . ALA A 1 121 ? 2.001 -2.688 2.636 1.00 95.62 121 ALA A C 1
ATOM 967 O O . ALA A 1 121 ? 2.624 -1.709 2.232 1.00 95.62 121 ALA A O 1
ATOM 968 N N . SER A 1 122 ? 2.259 -3.918 2.198 1.00 95.19 122 SER A N 1
ATOM 969 C CA . SER A 1 122 ? 3.228 -4.198 1.139 1.00 95.19 122 SER A CA 1
ATOM 970 C C . SER A 1 122 ? 2.722 -3.634 -0.185 1.00 95.19 122 SER A C 1
ATOM 972 O O . SER A 1 122 ? 1.548 -3.801 -0.532 1.00 95.19 122 SER A O 1
ATOM 974 N N . GLU A 1 123 ? 3.611 -2.984 -0.926 1.00 95.31 123 GLU A N 1
ATOM 975 C CA . GLU A 1 123 ? 3.312 -2.362 -2.209 1.00 95.31 123 GLU A CA 1
ATOM 976 C C . GLU A 1 123 ? 3.914 -3.166 -3.352 1.00 95.31 123 GLU A C 1
ATOM 978 O O . GLU A 1 123 ? 5.070 -3.581 -3.315 1.00 95.31 123 GLU A O 1
ATOM 983 N N . PHE A 1 124 ? 3.133 -3.311 -4.413 1.00 95.88 124 PHE A N 1
ATOM 984 C CA . PHE A 1 124 ? 3.562 -3.878 -5.678 1.00 95.88 124 PHE A CA 1
ATOM 985 C C . PHE A 1 124 ? 3.054 -3.010 -6.820 1.00 95.88 124 PHE A C 1
ATOM 987 O O . PHE A 1 124 ? 2.033 -2.325 -6.708 1.00 95.88 124 PHE A O 1
ATOM 994 N N . ILE A 1 125 ? 3.740 -3.073 -7.953 1.00 95.56 125 ILE A N 1
ATOM 995 C CA . ILE A 1 125 ? 3.318 -2.411 -9.180 1.00 95.56 125 ILE A CA 1
ATOM 996 C C . ILE A 1 125 ? 3.136 -3.412 -10.313 1.00 95.56 125 ILE A C 1
ATOM 998 O O . ILE A 1 125 ? 3.916 -4.344 -10.489 1.00 95.56 125 ILE A O 1
ATOM 1002 N N . LEU A 1 126 ? 2.100 -3.182 -11.113 1.00 95.00 126 LEU A N 1
ATOM 1003 C CA . LEU A 1 126 ? 1.868 -3.894 -12.367 1.00 95.00 126 LEU A CA 1
ATOM 1004 C C . LEU A 1 126 ? 2.445 -3.095 -13.530 1.00 95.00 126 LEU A C 1
ATOM 1006 O O . LEU A 1 126 ? 2.227 -1.873 -13.605 1.00 95.00 126 LEU A O 1
ATOM 1010 N N . ARG A 1 127 ? 3.122 -3.792 -14.446 1.00 89.44 127 ARG A N 1
ATOM 1011 C CA . ARG A 1 127 ? 3.629 -3.212 -15.694 1.00 89.44 127 ARG A CA 1
ATOM 1012 C C . ARG A 1 127 ? 2.472 -2.734 -16.591 1.00 89.44 127 ARG A C 1
ATOM 1014 O O . ARG A 1 127 ? 1.345 -3.226 -16.487 1.00 89.44 127 ARG A O 1
ATOM 1021 N N . PRO A 1 128 ? 2.711 -1.758 -17.484 1.00 89.81 128 PRO A N 1
ATOM 1022 C CA . PRO A 1 128 ? 1.727 -1.394 -18.499 1.00 89.81 128 PRO A CA 1
ATOM 1023 C C . PRO A 1 128 ? 1.313 -2.616 -19.331 1.00 89.81 128 PRO A C 1
ATOM 1025 O O . PRO A 1 128 ? 2.163 -3.385 -19.768 1.00 89.81 128 PRO A O 1
ATOM 1028 N N . GLY A 1 129 ? 0.007 -2.798 -19.536 1.00 93.06 129 GLY A N 1
ATOM 1029 C CA . GLY A 1 129 ? -0.532 -3.918 -20.314 1.00 93.06 129 GLY A CA 1
ATOM 1030 C C . GLY A 1 129 ? -0.590 -5.268 -19.588 1.00 93.06 129 GLY A C 1
ATOM 1031 O O . GLY A 1 129 ? -1.044 -6.233 -20.197 1.00 93.06 129 GLY A O 1
ATOM 1032 N N . THR A 1 130 ? -0.185 -5.355 -18.311 1.00 95.75 130 THR A N 1
ATOM 1033 C CA . THR A 1 130 ? -0.295 -6.591 -17.519 1.00 95.75 130 THR A CA 1
ATOM 1034 C C . THR A 1 130 ? -1.735 -7.127 -17.532 1.00 95.75 130 THR A C 1
ATOM 1036 O O . THR A 1 130 ? -2.646 -6.410 -17.103 1.00 95.75 130 THR A O 1
ATOM 1039 N N . PRO A 1 131 ? -1.963 -8.379 -17.973 1.00 97.00 131 PRO A N 1
ATOM 1040 C CA . PRO A 1 131 ? -3.265 -9.021 -17.866 1.00 97.00 131 PRO A CA 1
ATOM 1041 C C . PRO A 1 131 ? -3.637 -9.264 -16.403 1.00 97.00 131 PRO A C 1
ATOM 1043 O O . PRO A 1 131 ? -2.816 -9.708 -15.600 1.00 97.00 131 PRO A O 1
ATOM 1046 N N . TYR A 1 132 ? -4.897 -9.024 -16.065 1.00 96.94 132 TYR A N 1
ATOM 1047 C CA . TYR A 1 132 ? -5.456 -9.335 -14.755 1.00 96.94 132 TYR A CA 1
ATOM 1048 C C . TYR A 1 132 ? -6.914 -9.767 -14.897 1.00 96.94 132 TYR A C 1
ATOM 1050 O O . 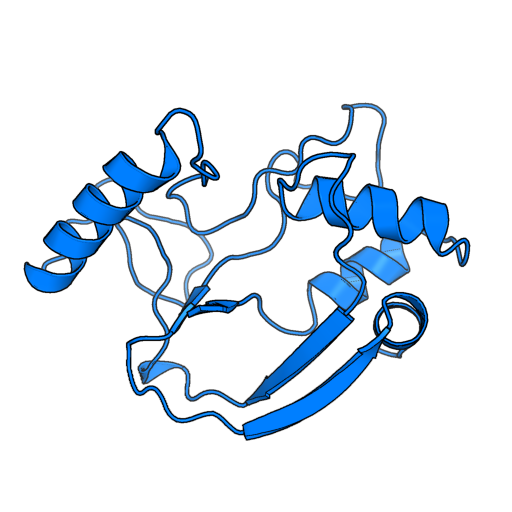TYR A 1 132 ? -7.589 -9.437 -15.872 1.00 96.94 132 TYR A O 1
ATOM 1058 N N . THR A 1 133 ? -7.417 -10.491 -13.903 1.00 97.75 133 THR A N 1
ATOM 1059 C CA . THR A 1 133 ? -8.834 -10.865 -13.809 1.00 97.75 133 THR A CA 1
ATOM 1060 C C . THR A 1 133 ? -9.422 -10.276 -12.540 1.00 97.75 133 THR A C 1
ATOM 1062 O O . THR A 1 133 ? -8.958 -10.597 -11.452 1.00 97.75 133 THR A O 1
ATOM 1065 N N . ILE A 1 134 ? -10.454 -9.438 -12.659 1.00 96.94 134 ILE A N 1
ATOM 1066 C CA . ILE A 1 134 ? -11.173 -8.910 -11.492 1.00 96.94 134 ILE A CA 1
ATOM 1067 C C . ILE A 1 134 ? -12.028 -10.025 -10.894 1.00 96.94 134 ILE A C 1
ATOM 1069 O O . ILE A 1 134 ? -12.880 -10.592 -11.574 1.00 96.94 134 ILE A O 1
ATOM 1073 N N . THR A 1 135 ? -11.836 -10.298 -9.609 1.00 95.75 135 THR A N 1
ATOM 1074 C CA . THR A 1 135 ? -12.582 -11.321 -8.864 1.00 95.75 135 THR A CA 1
ATOM 1075 C C . THR A 1 135 ? -13.612 -10.731 -7.916 1.00 95.75 135 THR A C 1
ATOM 1077 O O . THR A 1 135 ? -14.523 -11.435 -7.479 1.00 95.75 135 THR A O 1
ATOM 1080 N N . GLY A 1 136 ? -13.507 -9.439 -7.604 1.00 95.19 136 GLY A N 1
ATOM 1081 C CA . GLY A 1 136 ? -14.435 -8.801 -6.689 1.00 95.19 136 GLY A CA 1
ATOM 1082 C C . GLY A 1 136 ? -14.314 -7.289 -6.642 1.00 95.19 136 GLY A C 1
ATOM 1083 O O . GLY A 1 136 ? -13.274 -6.709 -6.947 1.00 95.19 136 GLY A O 1
ATOM 1084 N N . ARG A 1 137 ? -15.417 -6.653 -6.251 1.00 96.06 137 ARG A N 1
ATOM 1085 C CA . ARG A 1 137 ? -15.521 -5.217 -5.994 1.00 96.06 137 ARG A CA 1
ATOM 1086 C C . ARG A 1 137 ? -16.288 -5.052 -4.694 1.00 96.06 137 ARG A C 1
ATOM 1088 O O . ARG A 1 137 ? -17.364 -5.625 -4.558 1.00 96.06 137 ARG A O 1
ATOM 1095 N N . PHE A 1 138 ? -15.734 -4.291 -3.764 1.00 95.38 138 PHE A N 1
ATOM 1096 C CA . PHE A 1 138 ? -16.232 -4.212 -2.397 1.0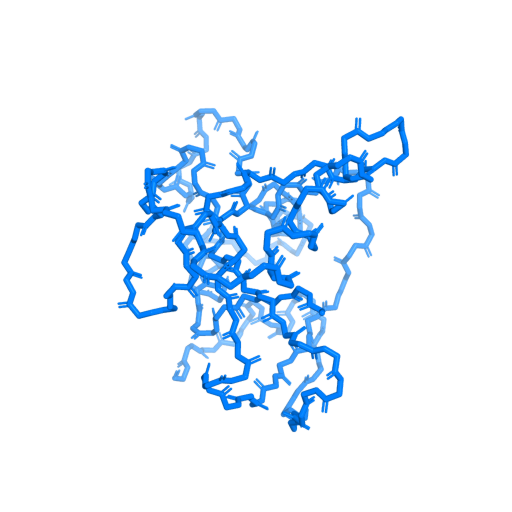0 95.38 138 PHE A CA 1
ATOM 1097 C C . PHE A 1 138 ? -16.227 -2.768 -1.914 1.00 95.38 138 PHE A C 1
ATOM 1099 O O . PHE A 1 138 ? -15.325 -1.994 -2.232 1.00 95.38 138 PHE A O 1
ATOM 1106 N N . THR A 1 139 ? -17.225 -2.399 -1.122 1.00 94.75 139 THR A N 1
ATOM 1107 C CA . THR A 1 139 ? -17.091 -1.326 -0.129 1.00 94.75 139 THR A CA 1
ATOM 1108 C C . THR A 1 139 ? -16.031 -1.696 0.913 1.00 94.75 139 THR A C 1
ATOM 1110 O O . THR A 1 139 ? -15.700 -2.871 1.094 1.00 94.75 139 THR A O 1
ATOM 1113 N N . THR A 1 140 ? -15.541 -0.709 1.665 1.00 93.75 140 THR A N 1
ATOM 1114 C CA . THR A 1 140 ? -14.684 -0.952 2.838 1.00 93.75 140 THR A CA 1
ATOM 1115 C C . THR A 1 140 ? -15.334 -1.914 3.837 1.00 93.75 140 THR A C 1
ATOM 1117 O O . THR A 1 140 ? -14.683 -2.845 4.305 1.00 93.75 140 THR A O 1
ATOM 1120 N N . ALA A 1 141 ? -16.631 -1.742 4.116 1.00 93.19 141 ALA A N 1
ATOM 1121 C CA . ALA A 1 141 ? -17.369 -2.593 5.049 1.00 93.19 141 ALA A CA 1
ATOM 1122 C C . ALA A 1 141 ? -17.428 -4.057 4.581 1.00 93.19 141 ALA A C 1
ATOM 1124 O O . ALA A 1 141 ? -17.145 -4.968 5.356 1.00 93.19 141 ALA A O 1
ATOM 1125 N N . GLU A 1 142 ? -17.739 -4.290 3.303 1.00 94.31 142 GLU A N 1
ATOM 1126 C CA . GLU A 1 142 ? -17.774 -5.639 2.725 1.00 94.31 142 GLU A CA 1
ATOM 1127 C C . GLU A 1 142 ? -16.387 -6.286 2.701 1.00 94.31 142 GLU A C 1
ATOM 1129 O O . GLU A 1 142 ? -16.260 -7.476 2.983 1.00 94.31 142 GLU A O 1
ATOM 1134 N N . TYR A 1 143 ? -15.342 -5.521 2.374 1.00 94.50 143 TYR A N 1
ATOM 1135 C CA . TYR A 1 143 ? -13.984 -6.050 2.299 1.00 94.50 143 TYR A CA 1
ATOM 1136 C C . TYR A 1 143 ? -13.441 -6.441 3.679 1.00 94.50 143 TYR A C 1
ATOM 1138 O O . TYR A 1 143 ? -12.933 -7.549 3.845 1.00 94.50 143 TYR A O 1
ATOM 1146 N N . CYS A 1 144 ? -13.600 -5.563 4.674 1.00 93.38 144 CYS A N 1
ATOM 1147 C CA . CYS A 1 144 ? -13.147 -5.790 6.047 1.00 93.38 144 CYS A CA 1
ATOM 1148 C C . CYS A 1 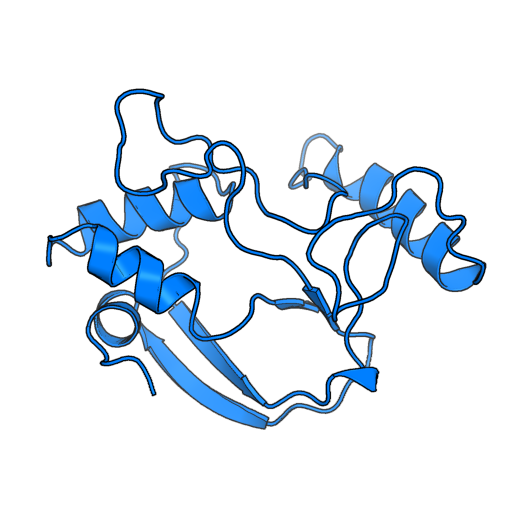144 ? -14.044 -6.753 6.845 1.00 93.38 144 CYS A C 1
ATOM 1150 O O . CYS A 1 144 ? -13.602 -7.305 7.849 1.00 93.38 144 CYS A O 1
ATOM 1152 N N . GLY A 1 145 ? -15.292 -6.967 6.418 1.00 90.00 145 GLY A N 1
ATOM 1153 C CA . GLY A 1 145 ? -16.216 -7.920 7.039 1.00 90.00 145 GLY A CA 1
ATOM 1154 C C . GLY A 1 145 ? -16.055 -9.367 6.562 1.00 90.00 145 GLY A C 1
ATOM 1155 O O . GLY A 1 145 ? -16.713 -10.261 7.095 1.00 90.00 145 GLY A O 1
ATOM 1156 N N . ARG A 1 146 ? -15.216 -9.623 5.549 1.00 77.75 146 ARG A N 1
ATOM 1157 C CA . ARG A 1 146 ? -15.032 -10.958 4.969 1.00 77.75 146 ARG A CA 1
ATOM 1158 C C . ARG A 1 146 ? -14.042 -11.821 5.765 1.00 77.75 146 ARG A C 1
ATOM 1160 O O . ARG A 1 146 ? -13.026 -11.308 6.234 1.00 77.75 146 ARG A O 1
ATOM 1167 N N . PRO A 1 147 ? -14.280 -13.143 5.860 1.00 64.50 147 PRO A N 1
ATOM 1168 C CA . PRO A 1 147 ? -13.266 -14.072 6.349 1.00 64.50 147 PRO A CA 1
ATOM 1169 C C . PRO A 1 147 ? -12.069 -14.109 5.385 1.00 64.50 147 PRO A C 1
ATOM 1171 O O . PRO A 1 147 ? -12.248 -13.980 4.169 1.00 64.50 147 PRO A O 1
ATOM 1174 N N . ALA A 1 148 ? -10.854 -14.287 5.918 1.00 57.91 148 ALA A N 1
ATOM 1175 C CA . ALA A 1 148 ? -9.699 -14.621 5.086 1.00 57.91 148 ALA A CA 1
ATOM 1176 C C . ALA A 1 148 ? -9.982 -15.949 4.364 1.00 57.91 148 ALA A C 1
ATOM 1178 O O . ALA A 1 148 ? -10.524 -16.875 4.970 1.00 57.91 148 ALA A O 1
ATOM 1179 N N . ARG A 1 149 ? -9.681 -16.000 3.068 1.00 54.84 149 ARG A N 1
ATOM 1180 C CA . ARG A 1 149 ? -9.645 -17.239 2.290 1.00 54.84 149 ARG A CA 1
ATOM 1181 C C . ARG A 1 149 ? -8.198 -17.623 2.077 1.00 54.84 149 ARG A C 1
ATOM 1183 O O . ARG A 1 149 ? -7.412 -16.674 1.859 1.00 54.84 149 ARG A O 1
#

pLDDT: mean 90.81, std 7.95, range [54.84, 97.75]

Radius of gyration: 15.8 Å; chains: 1; bounding box: 40×37×41 Å

Sequence (149 aa):
MWVTAVPQVRDFCRALGTRDVTAISNRLLQLFGLPPTGQNARFVEMWVSPKDMLRPCPDREIDDSRCEVNAASDVDDYRTWFVGNYANSYSEKGFPWTRLGYTYDWAPASDTANPNKPHGASEFILRPGTPYTITGRFTTAEYCGRPAR

Organism: NCBI:txid1385369

Foldseek 3Di:
DKDFDPPQLLLLLVLVVDLPLLVSVQQVCLLQLHDSPDPDWKDWDKDFDLVQKFQQACHTDPPDPWGDNPRHPPDPVSVVVSVVLQVQQPPPPHPDADNIQFGQRPDDPPDPSDVPPRGHTGMMDGDPPGDMGTPDMDTSSRSNVDDGD